Protein AF-A0A710K7G0-F1 (afdb_monomer_lite)

Radius of gyration: 13.8 Å; chains: 1; bounding box: 28×15×38 Å

InterPro domains:
  IPR010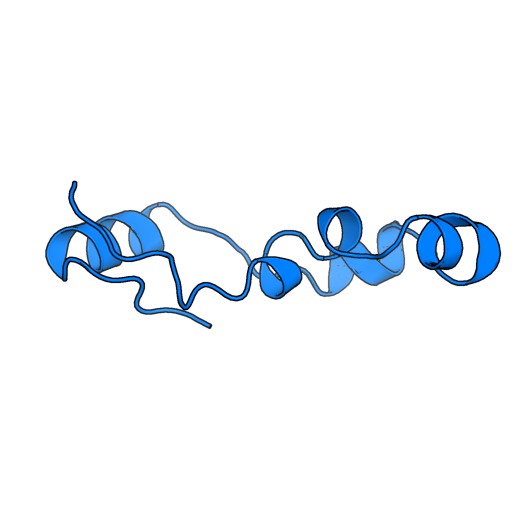862 Protein of unknown function DUF1493 [PF07377] (1-57)

Sequence (57 aa):
FNVDLSQVKWSCYFPWENTPLLTRWFKLKREDVERTRKPLTIRMFSESAKAGKWLYD

Organism: Salmonella typhimurium (NCBI:txid90371)

Structure (mmCIF, N/CA/C/O backbone):
data_AF-A0A710K7G0-F1
#
_entry.id   AF-A0A710K7G0-F1
#
loop_
_atom_site.group_PDB
_atom_site.id
_atom_site.type_symbol
_atom_site.label_atom_id
_atom_site.label_alt_id
_atom_site.label_comp_id
_atom_site.label_asym_id
_atom_site.label_entity_id
_atom_site.label_seq_id
_atom_site.pdbx_PDB_ins_code
_atom_site.Cartn_x
_atom_site.Cartn_y
_atom_site.Cartn_z
_atom_site.occupancy
_atom_site.B_iso_or_equiv
_atom_site.auth_seq_id
_atom_site.auth_comp_id
_atom_site.auth_asym_id
_atom_site.auth_atom_id
_atom_site.pdbx_PDB_model_num
ATOM 1 N N . PHE A 1 1 ? -9.552 -6.764 13.439 1.00 69.88 1 PHE A N 1
ATOM 2 C CA . PHE A 1 1 ? -9.948 -5.351 13.275 1.00 69.88 1 PHE A CA 1
ATOM 3 C C . PHE A 1 1 ? -10.762 -5.230 11.995 1.00 69.88 1 PHE A C 1
ATOM 5 O O . PHE A 1 1 ? -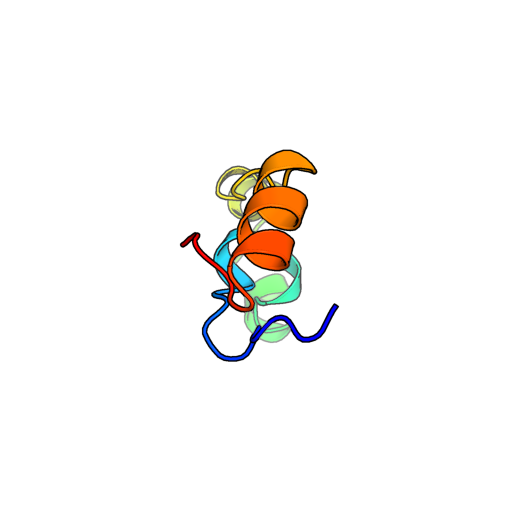10.329 -5.780 10.993 1.00 69.88 1 PHE A O 1
ATOM 12 N N . ASN A 1 2 ? -11.930 -4.583 12.033 1.00 84.38 2 ASN A N 1
ATOM 13 C CA . ASN A 1 2 ? -12.795 -4.384 10.862 1.00 84.38 2 ASN A CA 1
ATOM 14 C C . ASN A 1 2 ? -12.421 -3.063 10.166 1.00 84.38 2 ASN A C 1
ATOM 16 O O . ASN A 1 2 ? -13.164 -2.092 10.246 1.00 84.38 2 ASN A O 1
ATOM 20 N N . VAL A 1 3 ? -11.200 -2.990 9.625 1.00 89.75 3 VAL A N 1
ATOM 21 C CA . VAL A 1 3 ? -10.680 -1.773 8.980 1.00 89.75 3 VAL A CA 1
ATOM 22 C C . VAL A 1 3 ? -11.067 -1.791 7.514 1.00 89.75 3 VAL A C 1
ATOM 24 O O . VAL A 1 3 ? -10.682 -2.714 6.799 1.00 89.75 3 VAL A O 1
ATOM 27 N N . ASP A 1 4 ? -11.778 -0.766 7.057 1.00 90.31 4 ASP A N 1
ATOM 28 C CA . ASP A 1 4 ? -12.021 -0.581 5.629 1.00 90.31 4 ASP A CA 1
ATOM 29 C C . ASP A 1 4 ? -10.715 -0.225 4.896 1.00 90.31 4 ASP A C 1
ATOM 31 O O . ASP A 1 4 ? -10.087 0.804 5.168 1.00 90.31 4 ASP A O 1
ATOM 35 N N . LEU A 1 5 ? -10.314 -1.106 3.974 1.00 90.06 5 LEU A N 1
ATOM 36 C CA . LEU A 1 5 ? -9.138 -0.971 3.110 1.00 90.06 5 LEU A CA 1
ATOM 37 C C . LEU A 1 5 ? -9.510 -0.702 1.642 1.00 90.06 5 LEU A C 1
ATOM 39 O O . LEU A 1 5 ? -8.623 -0.638 0.792 1.00 90.06 5 LEU A O 1
ATOM 43 N N . SER A 1 6 ? -10.799 -0.551 1.321 1.00 89.62 6 SER A N 1
ATOM 44 C CA . SER A 1 6 ? -11.274 -0.364 -0.058 1.00 89.62 6 SER A CA 1
ATOM 45 C C . SER A 1 6 ? -10.702 0.890 -0.723 1.00 89.62 6 SER A C 1
ATOM 47 O O . SER A 1 6 ? -10.479 0.904 -1.929 1.00 89.62 6 SER A O 1
ATOM 49 N N . GLN A 1 7 ? -10.422 1.924 0.073 1.00 87.81 7 GLN A N 1
ATOM 50 C CA . GLN A 1 7 ? -9.901 3.211 -0.391 1.00 87.81 7 GLN A CA 1
ATOM 51 C C . GLN A 1 7 ? -8.365 3.275 -0.430 1.00 87.81 7 GLN A C 1
ATOM 53 O O . GLN A 1 7 ? -7.802 4.304 -0.797 1.00 87.81 7 GLN A O 1
ATOM 58 N N . VAL A 1 8 ? -7.661 2.205 -0.041 1.00 91.88 8 VAL A N 1
ATOM 59 C CA . VAL A 1 8 ? -6.194 2.216 0.037 1.00 91.88 8 VAL A CA 1
ATOM 60 C C . VAL A 1 8 ? -5.590 2.254 -1.365 1.00 91.88 8 VAL A C 1
ATOM 62 O O . VAL A 1 8 ? -5.752 1.326 -2.160 1.00 91.88 8 VAL A O 1
ATOM 65 N N . LYS A 1 9 ? -4.786 3.282 -1.648 1.00 92.56 9 LYS A N 1
ATOM 66 C CA . LYS A 1 9 ? -3.968 3.351 -2.866 1.00 92.56 9 LYS A CA 1
ATOM 67 C C . LYS A 1 9 ? -2.706 2.504 -2.719 1.00 92.56 9 LYS A C 1
ATOM 69 O O . LYS A 1 9 ? -1.614 3.008 -2.460 1.00 92.56 9 LYS A O 1
ATOM 74 N N . TRP A 1 10 ? -2.843 1.193 -2.914 1.00 91.88 10 TRP A N 1
ATOM 75 C CA . TRP A 1 10 ? -1.734 0.237 -2.790 1.00 91.88 10 TRP A CA 1
ATOM 76 C C . TRP A 1 10 ? -0.529 0.568 -3.676 1.00 91.88 10 TRP A C 1
ATOM 78 O O . TRP A 1 10 ? 0.604 0.301 -3.281 1.00 91.88 10 TRP A O 1
ATOM 88 N N . SER A 1 11 ? -0.746 1.224 -4.817 1.00 92.69 11 SER A N 1
ATOM 89 C CA . SER A 1 11 ? 0.317 1.701 -5.707 1.00 92.69 11 SER A CA 1
ATOM 90 C C . SER A 1 11 ? 1.291 2.677 -5.046 1.00 92.69 11 SER A C 1
ATOM 92 O O . SER A 1 11 ? 2.436 2.760 -5.472 1.00 92.69 11 SER A O 1
ATOM 94 N N . CYS A 1 12 ? 0.886 3.401 -4.001 1.00 92.75 12 CYS A N 1
ATOM 95 C CA . CYS A 1 12 ? 1.782 4.303 -3.279 1.00 92.75 12 CYS A CA 1
ATOM 96 C C . CYS A 1 12 ? 2.733 3.552 -2.333 1.00 92.75 12 CYS A C 1
ATOM 98 O O . CYS A 1 12 ? 3.844 4.019 -2.088 1.00 92.75 12 CYS A O 1
ATOM 100 N N . TYR A 1 13 ? 2.327 2.384 -1.827 1.00 94.00 13 TYR A N 1
ATOM 101 C CA . TYR A 1 13 ? 3.114 1.574 -0.886 1.00 94.00 13 TYR A CA 1
ATOM 102 C C . TYR A 1 13 ? 3.868 0.425 -1.559 1.00 94.00 13 TYR A C 1
ATOM 104 O O . TYR A 1 13 ? 4.913 0.010 -1.066 1.00 94.00 13 TYR A O 1
ATOM 112 N N . PHE A 1 14 ? 3.343 -0.079 -2.673 1.00 93.56 14 PHE A N 1
ATOM 113 C CA . PHE A 1 14 ? 3.889 -1.193 -3.446 1.00 93.56 14 PHE A CA 1
ATOM 114 C C . PHE A 1 14 ? 3.861 -0.838 -4.940 1.00 93.56 14 PHE A C 1
ATOM 116 O O . PHE A 1 14 ? 3.089 -1.417 -5.713 1.00 93.56 14 PHE A O 1
ATOM 123 N N . PRO A 1 15 ? 4.623 0.192 -5.357 1.00 93.81 15 PRO A N 1
ATOM 124 C CA . PRO A 1 15 ? 4.535 0.735 -6.709 1.00 93.81 15 PRO A CA 1
ATOM 125 C C . PRO A 1 15 ? 4.980 -0.280 -7.763 1.00 93.81 15 PRO A C 1
ATOM 127 O O . PRO A 1 15 ? 4.349 -0.392 -8.814 1.00 93.81 15 PRO A O 1
ATOM 130 N N . TRP A 1 16 ? 6.012 -1.077 -7.470 1.00 92.81 16 TRP A N 1
ATOM 131 C CA . TRP A 1 16 ? 6.471 -2.119 -8.380 1.00 92.81 16 TRP A CA 1
ATOM 132 C C . TRP A 1 16 ? 5.399 -3.188 -8.563 1.00 92.81 16 TRP A C 1
ATOM 134 O O . TRP A 1 16 ? 5.011 -3.468 -9.691 1.00 92.81 16 TRP A O 1
ATOM 144 N N . GLU A 1 17 ? 4.848 -3.722 -7.474 1.00 91.81 17 GLU A N 1
ATOM 145 C CA . GLU A 1 17 ? 3.841 -4.785 -7.471 1.00 91.81 17 GLU A CA 1
ATOM 146 C C . GLU A 1 17 ? 2.528 -4.366 -8.141 1.00 91.81 17 GLU A C 1
ATOM 148 O O . GLU A 1 17 ? 1.869 -5.209 -8.747 1.00 91.81 17 GLU A O 1
ATOM 153 N N . ASN A 1 18 ? 2.186 -3.078 -8.100 1.00 91.94 18 ASN A N 1
ATOM 154 C CA . ASN A 1 18 ? 0.997 -2.523 -8.752 1.00 91.94 18 ASN A CA 1
ATOM 155 C C . ASN A 1 18 ? 1.247 -2.040 -10.192 1.00 91.94 18 ASN A C 1
ATOM 157 O O . ASN A 1 18 ? 0.320 -1.595 -10.865 1.00 91.94 18 ASN A O 1
ATOM 161 N N . THR A 1 19 ? 2.476 -2.137 -10.700 1.00 93.25 19 THR A N 1
ATOM 162 C CA . THR A 1 19 ? 2.789 -1.790 -12.093 1.00 93.25 19 THR A CA 1
ATOM 163 C C . THR A 1 19 ? 2.450 -2.962 -13.030 1.00 93.25 19 THR A C 1
ATOM 165 O O . THR A 1 19 ? 2.826 -4.093 -12.721 1.00 93.25 19 THR A O 1
ATOM 168 N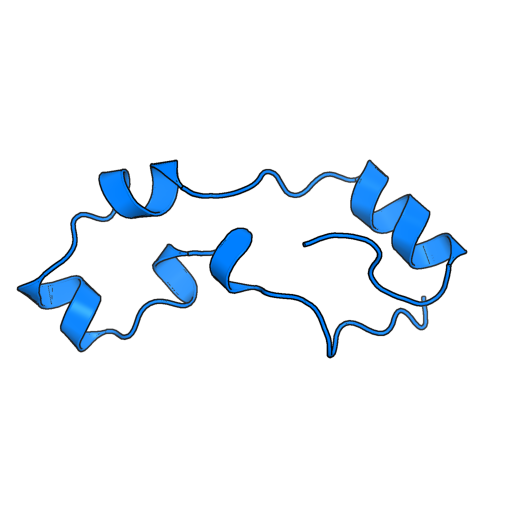 N . PRO A 1 20 ? 1.819 -2.762 -14.202 1.00 93.50 20 PRO A N 1
ATOM 169 C CA . PRO A 1 20 ? 1.570 -3.844 -15.162 1.00 93.50 20 PRO A CA 1
ATOM 170 C C . PRO A 1 20 ? 2.857 -4.522 -15.664 1.00 93.50 20 PRO A C 1
ATOM 172 O O . PRO A 1 20 ? 3.855 -3.849 -15.925 1.00 93.50 20 PRO A O 1
ATOM 175 N N . LEU A 1 21 ? 2.827 -5.847 -15.859 1.00 90.19 21 LEU A N 1
ATOM 176 C CA . LEU A 1 21 ? 4.004 -6.649 -16.241 1.00 90.19 21 LEU A CA 1
ATOM 177 C C . LEU A 1 21 ? 4.680 -6.163 -17.533 1.00 90.19 21 LEU A C 1
ATOM 179 O O . LEU A 1 21 ? 5.901 -6.035 -17.570 1.00 90.19 21 LEU A O 1
ATOM 183 N N . LEU A 1 22 ? 3.897 -5.814 -18.558 1.00 91.06 22 LEU A N 1
ATOM 184 C CA . LEU A 1 22 ? 4.429 -5.283 -19.819 1.00 91.06 22 LEU A CA 1
ATOM 185 C C . LEU A 1 22 ? 5.213 -3.979 -19.600 1.00 91.06 22 LEU A C 1
ATOM 187 O O . LEU A 1 22 ? 6.285 -3.784 -20.168 1.00 91.06 22 LEU A O 1
ATOM 191 N N . THR A 1 23 ? 4.726 -3.094 -18.730 1.00 88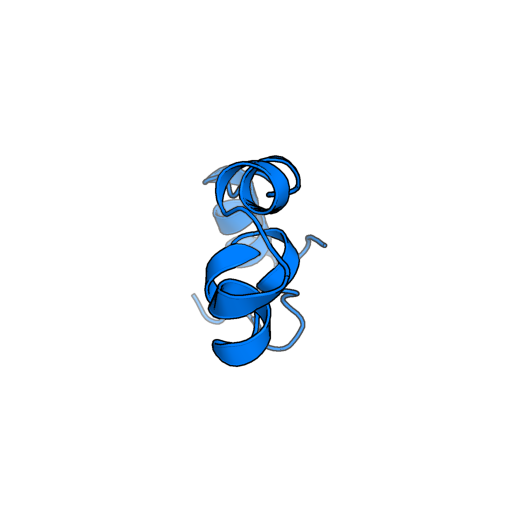.62 23 THR A N 1
ATOM 192 C CA . THR A 1 23 ? 5.410 -1.833 -18.419 1.00 88.62 23 THR A CA 1
ATOM 193 C C . THR A 1 23 ? 6.714 -2.079 -17.660 1.00 88.62 23 THR A C 1
ATOM 195 O O . THR A 1 23 ? 7.712 -1.414 -17.940 1.00 88.62 23 THR A O 1
ATOM 198 N N . ARG A 1 24 ? 6.737 -3.068 -16.752 1.00 90.31 24 ARG A N 1
ATOM 199 C CA . ARG A 1 24 ? 7.956 -3.477 -16.031 1.00 90.31 24 ARG A CA 1
ATOM 200 C C . ARG A 1 24 ? 9.041 -3.995 -16.970 1.00 90.31 24 ARG A C 1
ATOM 202 O O . ARG A 1 24 ? 10.209 -3.740 -16.727 1.00 90.31 24 ARG A O 1
ATOM 209 N N . TRP A 1 25 ? 8.668 -4.727 -18.017 1.00 86.38 25 TRP A N 1
ATOM 210 C CA . TRP A 1 25 ? 9.634 -5.384 -18.902 1.00 86.38 25 TRP A CA 1
ATOM 211 C C . TRP A 1 25 ? 10.260 -4.445 -19.931 1.00 86.38 25 TRP A C 1
ATOM 213 O O . TRP A 1 25 ? 11.424 -4.617 -20.278 1.00 86.38 25 TRP A O 1
ATOM 223 N N . PHE A 1 26 ? 9.512 -3.451 -20.415 1.00 88.25 26 PHE A N 1
ATOM 224 C CA . 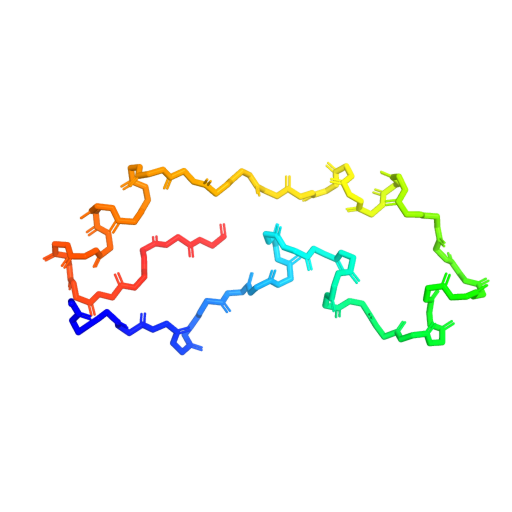PHE A 1 26 ? 9.967 -2.624 -21.537 1.00 88.25 26 PHE A CA 1
ATOM 225 C C . PHE A 1 26 ? 10.274 -1.169 -21.179 1.00 88.25 26 PHE A C 1
ATOM 227 O O . PHE A 1 26 ? 10.940 -0.494 -21.959 1.00 88.25 26 PHE A O 1
ATOM 234 N N . LYS A 1 27 ? 9.756 -0.648 -20.058 1.00 84.06 27 LYS A N 1
ATOM 235 C CA . LYS A 1 27 ? 9.732 0.808 -19.822 1.00 84.06 27 LYS A CA 1
ATOM 236 C C . LYS A 1 27 ? 10.264 1.266 -18.470 1.00 84.06 27 LYS A C 1
ATOM 238 O O . LYS A 1 27 ? 10.527 2.455 -18.326 1.00 84.06 27 LYS A O 1
ATOM 243 N N . LEU A 1 28 ? 10.398 0.383 -17.482 1.00 88.19 28 LEU A N 1
ATOM 244 C CA . LEU A 1 28 ? 10.687 0.789 -16.106 1.00 88.19 28 LEU A CA 1
ATOM 245 C C . LEU A 1 28 ? 11.871 0.031 -15.522 1.00 88.19 28 LEU A C 1
ATOM 247 O O . LEU A 1 28 ? 11.984 -1.182 -15.667 1.00 88.19 28 LEU A O 1
ATOM 251 N N . LYS A 1 29 ? 12.715 0.764 -14.798 1.00 90.44 29 LYS A N 1
ATOM 252 C CA . LYS A 1 29 ? 13.698 0.189 -13.883 1.00 90.44 29 LYS A CA 1
ATOM 253 C C . LYS A 1 29 ? 13.067 0.060 -12.509 1.00 90.44 29 LYS A C 1
ATOM 255 O O . LYS A 1 29 ? 12.365 0.967 -12.056 1.00 90.44 29 LYS A O 1
ATOM 260 N N . ARG A 1 30 ? 13.302 -1.071 -11.852 1.00 89.69 30 ARG A N 1
ATOM 261 C CA . ARG A 1 30 ? 12.690 -1.371 -10.558 1.00 89.69 30 ARG A CA 1
ATOM 262 C C . ARG A 1 30 ? 13.117 -0.369 -9.491 1.00 89.69 30 ARG A C 1
ATOM 264 O O . ARG A 1 30 ? 12.279 0.093 -8.726 1.00 89.69 30 ARG A O 1
ATOM 271 N N . GLU A 1 31 ? 14.387 0.011 -9.495 1.00 91.50 31 GLU A N 1
ATOM 272 C CA . GLU A 1 31 ? 14.994 0.908 -8.512 1.00 91.50 31 GLU A CA 1
ATOM 273 C C . GLU A 1 31 ? 14.357 2.305 -8.554 1.00 91.50 31 GLU A C 1
ATOM 275 O O . GLU A 1 31 ? 14.054 2.891 -7.515 1.00 91.50 31 GLU A O 1
ATOM 280 N N . ASP A 1 32 ? 14.088 2.820 -9.757 1.00 92.00 32 ASP A N 1
ATOM 281 C CA . ASP A 1 32 ? 13.465 4.134 -9.946 1.00 92.00 32 ASP A CA 1
ATOM 282 C C . ASP A 1 32 ? 12.015 4.163 -9.444 1.00 92.00 32 ASP A C 1
ATOM 284 O O . ASP A 1 32 ? 11.581 5.158 -8.859 1.00 92.00 32 ASP A O 1
ATOM 288 N N . VAL A 1 33 ? 11.282 3.065 -9.645 1.00 91.12 33 VAL A N 1
ATOM 289 C CA . VAL A 1 33 ? 9.890 2.897 -9.199 1.00 91.12 33 VAL A CA 1
ATOM 290 C C . VAL A 1 33 ? 9.819 2.678 -7.688 1.00 91.12 33 VAL A C 1
ATOM 292 O O . VAL A 1 33 ? 8.960 3.238 -7.010 1.00 91.12 33 VAL A O 1
ATOM 295 N N . GLU A 1 34 ? 10.730 1.894 -7.118 1.00 91.69 34 GLU A N 1
ATOM 296 C CA . GLU A 1 34 ? 10.770 1.676 -5.671 1.00 91.69 34 GLU A CA 1
ATOM 297 C C . GLU A 1 34 ? 11.200 2.933 -4.906 1.00 91.69 34 GLU A C 1
ATOM 299 O O . GLU A 1 34 ? 10.741 3.139 -3.785 1.00 91.69 34 GLU A O 1
ATOM 304 N N . ARG A 1 35 ? 11.968 3.845 -5.517 1.00 91.75 35 ARG A N 1
ATOM 305 C CA . ARG A 1 35 ? 12.295 5.149 -4.914 1.00 91.75 35 ARG A CA 1
ATOM 306 C C . ARG A 1 35 ? 11.060 6.015 -4.639 1.00 91.75 35 ARG A C 1
ATOM 308 O O . ARG A 1 35 ? 11.097 6.840 -3.732 1.00 91.75 35 ARG A O 1
ATOM 315 N N . THR A 1 36 ? 9.963 5.840 -5.381 1.00 91.94 36 THR A N 1
ATOM 316 C CA . THR A 1 36 ? 8.713 6.590 -5.144 1.00 91.94 36 THR A CA 1
ATOM 317 C C . THR A 1 36 ? 7.827 5.972 -4.061 1.00 91.94 36 THR A C 1
ATOM 319 O O . THR A 1 36 ? 6.751 6.497 -3.772 1.00 91.94 36 THR A O 1
ATOM 322 N N . ARG A 1 37 ? 8.238 4.843 -3.472 1.00 93.50 37 ARG A N 1
ATOM 323 C CA . ARG A 1 37 ? 7.473 4.128 -2.450 1.00 93.50 37 ARG A CA 1
ATOM 324 C C . ARG A 1 37 ? 7.316 4.968 -1.183 1.00 93.50 37 ARG A C 1
ATOM 326 O O . ARG A 1 37 ? 8.296 5.407 -0.585 1.00 93.50 37 ARG A O 1
ATOM 333 N N . LYS A 1 38 ? 6.078 5.093 -0.704 1.00 93.62 38 LYS A N 1
ATOM 334 C CA . LYS A 1 38 ? 5.783 5.638 0.624 1.00 93.62 38 LYS A CA 1
ATOM 335 C C . LYS A 1 38 ? 6.040 4.590 1.714 1.00 93.62 38 LYS A C 1
ATOM 337 O O . LYS A 1 38 ? 5.747 3.406 1.509 1.00 93.62 38 LYS A O 1
ATOM 342 N N . PRO A 1 39 ? 6.553 4.997 2.888 1.00 93.56 39 PRO A N 1
ATOM 343 C CA . PRO A 1 39 ? 6.728 4.087 4.010 1.00 93.56 39 PRO A CA 1
ATOM 344 C C . PRO A 1 39 ? 5.368 3.622 4.542 1.00 93.56 39 PRO A C 1
ATOM 346 O O . PRO A 1 39 ? 4.415 4.396 4.611 1.00 93.56 39 PRO A O 1
ATOM 349 N N . LEU A 1 40 ? 5.300 2.357 4.954 1.00 93.88 40 LEU A N 1
ATOM 350 C CA . LEU A 1 40 ? 4.119 1.753 5.565 1.00 93.88 40 LEU A CA 1
ATOM 351 C C . LEU A 1 40 ? 4.481 1.351 6.997 1.00 93.88 40 LEU A C 1
ATOM 353 O O . LEU A 1 40 ? 5.286 0.444 7.201 1.00 93.88 40 LEU A O 1
ATOM 357 N N . THR A 1 41 ? 3.957 2.077 7.985 1.00 95.62 41 THR A N 1
ATOM 358 C CA . THR A 1 41 ? 4.423 1.982 9.380 1.00 95.62 41 THR A CA 1
ATOM 359 C C . THR A 1 41 ? 3.378 1.374 10.311 1.00 95.62 41 THR A C 1
ATOM 361 O O . THR A 1 41 ? 2.176 1.467 10.069 1.00 95.62 41 THR A O 1
ATOM 364 N N . ILE A 1 42 ? 3.830 0.802 11.434 1.00 95.25 42 ILE A N 1
ATOM 365 C CA . ILE A 1 42 ? 2.952 0.229 12.474 1.00 95.25 42 ILE A CA 1
ATOM 366 C C . ILE A 1 42 ? 1.971 1.277 13.013 1.00 95.25 42 ILE A C 1
ATOM 368 O O . ILE A 1 42 ? 0.816 0.960 13.287 1.00 95.25 42 ILE A O 1
ATOM 372 N N . ARG A 1 43 ? 2.406 2.538 13.113 1.00 96.44 43 ARG A N 1
ATOM 373 C CA . ARG A 1 43 ? 1.558 3.645 13.565 1.00 96.44 43 ARG A CA 1
ATOM 374 C C . ARG A 1 43 ? 0.369 3.880 12.633 1.00 96.44 43 ARG A C 1
ATOM 376 O O . ARG A 1 43 ? -0.739 4.102 13.105 1.00 96.44 43 ARG A O 1
ATOM 383 N N . MET A 1 44 ? 0.576 3.760 11.323 1.00 95.19 44 MET A N 1
ATOM 384 C CA . MET A 1 44 ? -0.516 3.910 10.361 1.00 95.19 44 MET A CA 1
ATOM 385 C C . MET A 1 44 ? -1.574 2.825 10.540 1.00 95.19 44 MET A C 1
ATOM 387 O O . MET A 1 44 ? -2.775 3.101 10.501 1.00 95.19 44 MET A O 1
ATOM 391 N N . PHE A 1 45 ? -1.125 1.593 10.791 1.00 93.69 45 PHE A N 1
ATOM 392 C CA . PHE A 1 45 ? -2.016 0.477 11.076 1.00 93.69 45 PHE A CA 1
ATOM 393 C C . PHE A 1 45 ? -2.749 0.644 12.406 1.00 93.69 45 PHE A C 1
ATOM 395 O O . PHE A 1 45 ? -3.951 0.402 12.444 1.00 93.69 45 PHE A O 1
ATOM 402 N N . SER A 1 46 ? -2.077 1.073 13.479 1.00 95.50 46 SER A N 1
ATOM 403 C CA . SER A 1 46 ? -2.724 1.243 14.786 1.00 95.50 46 SER A CA 1
ATOM 404 C C . SER A 1 46 ? -3.771 2.360 14.773 1.00 95.50 46 SER A C 1
ATOM 406 O O . SER A 1 46 ? -4.869 2.178 15.301 1.00 95.50 46 SER A O 1
ATOM 408 N N . GLU A 1 47 ? -3.480 3.483 14.116 1.00 95.44 47 GLU A N 1
ATOM 409 C CA . GLU A 1 47 ? -4.424 4.593 13.970 1.00 95.44 47 GLU A CA 1
ATOM 410 C C . GLU A 1 47 ? -5.621 4.205 13.089 1.00 95.44 47 GLU A C 1
ATOM 412 O O . GLU A 1 47 ? -6.768 4.445 13.470 1.00 95.44 47 GLU A O 1
ATOM 417 N N . SER A 1 48 ? -5.380 3.514 11.971 1.00 94.94 48 SER A N 1
ATOM 418 C CA . SER A 1 48 ? -6.454 3.024 11.094 1.00 94.94 48 SER A CA 1
ATOM 419 C C . SER A 1 48 ? -7.309 1.944 11.768 1.00 94.94 48 SER A C 1
ATOM 421 O O . SER A 1 48 ? -8.531 1.922 11.623 1.00 94.94 48 SER A O 1
ATOM 423 N N . ALA A 1 49 ? -6.691 1.075 12.576 1.00 94.25 49 ALA A N 1
ATOM 424 C CA . ALA A 1 49 ? -7.381 0.068 13.379 1.00 94.25 49 ALA A CA 1
ATOM 425 C C . ALA A 1 49 ? -8.308 0.692 14.425 1.00 94.25 49 ALA A C 1
ATOM 427 O O . ALA A 1 49 ? -9.433 0.222 14.594 1.00 94.25 49 ALA A O 1
ATOM 428 N N . LYS A 1 50 ? -7.863 1.767 15.087 1.00 94.75 50 LYS A N 1
ATOM 429 C CA . LYS A 1 50 ? -8.682 2.532 16.036 1.00 94.75 50 LYS A CA 1
ATOM 430 C C . LYS A 1 50 ? -9.843 3.251 15.343 1.00 94.75 50 LYS A C 1
ATOM 432 O O . LYS A 1 50 ? -10.922 3.340 15.918 1.00 94.75 50 LYS A O 1
ATOM 437 N N . ALA A 1 51 ? -9.626 3.760 14.132 1.00 93.69 51 ALA A N 1
ATOM 438 C CA . ALA A 1 51 ? -10.638 4.490 13.370 1.00 93.69 51 ALA A CA 1
ATOM 439 C C . ALA A 1 51 ? -11.626 3.593 12.603 1.00 93.69 51 ALA A C 1
ATOM 441 O O . ALA A 1 51 ? -12.657 4.084 12.152 1.00 93.69 51 ALA A O 1
ATOM 442 N N . GLY A 1 52 ? -11.315 2.305 12.418 1.00 93.38 52 GLY A N 1
ATOM 443 C CA . GLY A 1 52 ? -12.126 1.379 11.616 1.00 93.38 52 GLY A CA 1
ATOM 444 C C . GLY A 1 52 ? -12.033 1.608 10.102 1.00 93.38 52 GLY A C 1
ATOM 445 O O . GLY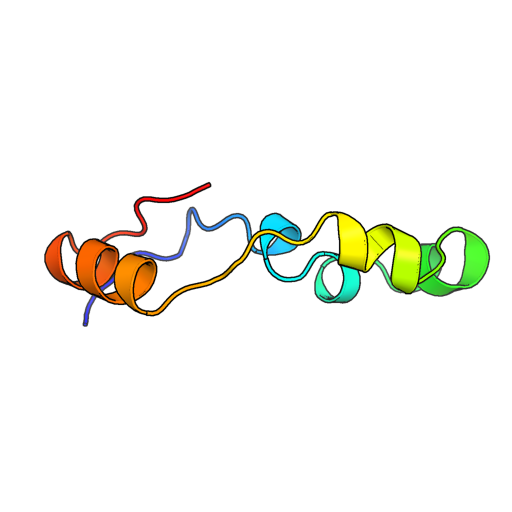 A 1 52 ? -12.764 0.989 9.336 1.00 93.38 52 GLY A O 1
ATOM 446 N N . LYS A 1 53 ? -11.127 2.475 9.647 1.00 93.44 53 LYS A N 1
ATOM 447 C CA . LYS A 1 53 ? -10.874 2.759 8.230 1.00 93.44 53 LYS A CA 1
ATOM 448 C C . LYS A 1 53 ? -9.434 3.197 8.027 1.00 93.44 53 LYS A C 1
ATOM 450 O O . LYS A 1 53 ? -8.814 3.723 8.952 1.00 93.44 53 LYS A O 1
ATOM 455 N N . TRP A 1 54 ? -8.913 3.008 6.822 1.00 93.69 54 TRP A N 1
ATOM 456 C CA . TRP A 1 54 ? -7.603 3.534 6.463 1.00 93.69 54 TRP A CA 1
ATOM 457 C C . TRP A 1 54 ? -7.596 5.068 6.451 1.00 93.69 54 TRP A C 1
ATOM 459 O O . TRP A 1 54 ? -8.508 5.692 5.911 1.00 93.69 54 TRP A O 1
ATOM 469 N N . LEU A 1 55 ? -6.580 5.678 7.067 1.00 92.75 55 LEU A N 1
ATOM 470 C CA . LEU A 1 55 ? -6.493 7.138 7.246 1.00 92.75 55 LEU A CA 1
ATOM 471 C C . LEU A 1 55 ? -5.440 7.829 6.365 1.00 92.75 55 LEU A C 1
ATOM 473 O O . LEU A 1 55 ? -5.236 9.033 6.504 1.00 92.75 55 LEU A O 1
ATOM 477 N N . TYR A 1 56 ? -4.751 7.094 5.491 1.00 89.62 56 TYR A N 1
ATOM 478 C CA . TYR A 1 56 ? -3.551 7.577 4.804 1.00 89.62 56 TYR A CA 1
ATOM 479 C C . TYR A 1 56 ? -3.640 7.428 3.278 1.00 89.62 56 TYR A C 1
ATOM 481 O O . TYR A 1 56 ? -4.333 6.548 2.777 1.00 89.62 56 TYR A O 1
ATOM 489 N N . ASP A 1 57 ? -2.891 8.254 2.544 1.00 79.19 57 ASP A N 1
ATOM 490 C CA . ASP A 1 57 ? -2.798 8.271 1.072 1.00 79.19 57 ASP A CA 1
ATOM 491 C C . ASP A 1 57 ? -1.337 8.301 0.606 1.00 79.19 57 ASP A C 1
ATOM 493 O O . ASP A 1 57 ? -0.488 8.944 1.272 1.00 79.19 57 ASP A O 1
#

pLDDT: mean 91.35, std 4.22, range [69.88, 96.44]

Foldseek 3Di:
DQEACVPPPVCQACVPVPDDPVCPVPPDDPVVSCVSHDDDDPVQVVVRVVVSYRDDD

Secondary structure (DSSP, 8-state):
---B-TT--HHHHSTTTTS-HHHHHHT--HHHHHTTPPP--HHHHHHHHHHTB----